Protein AF-A0A7C1TF82-F1 (afdb_monomer)

Foldseek 3Di:
DDDPPPPPDPPDVPVVVLVVCQCPPPPNDPDDDPDPVSVVVSVVVVVCCQQPPAQDVLFVGDHNVCVVVVVLVVVLVVVVVVQVVVCVVCVVVNPDDGDDSDGDDDDDPDDDDPPPPPPPPPPPPD

Sequence (126 aa):
MPSQSFPCGNDNPYSESLFGTMKYTPAFPSKPFESLDAAREWVYEFVHWYNEEHRHSGIQFVIPAQRHNGVERSVLAKRDAVYQAAKQRTPKRGSRGTRNWEPVGDVWLNPENDVSEETEIKDEAA

Solvent-accessible surface area (backbone atoms only — not comparable to full-atom values): 8125 Å² total; per-residue (Å²): 132,87,78,83,74,72,76,90,61,84,84,48,64,67,62,51,52,51,55,49,53,52,68,72,35,91,84,46,74,92,62,84,68,92,42,74,65,57,47,48,52,53,49,50,52,49,52,48,40,53,32,73,64,40,57,37,73,91,52,70,51,41,28,52,51,39,50,75,70,66,48,40,63,65,56,28,53,55,50,44,54,52,50,52,53,52,33,70,76,38,55,92,80,37,84,62,80,74,80,84,49,70,81,70,77,92,82,70,94,75,70,76,76,76,89,76,75,77,76,72,75,72,77,82,79,124

pLDDT: mean 81.93, std 17.94, range [36.38, 97.56]

Mean predicted aligned error: 11.06 Å

Radius of gyration: 23.21 Å; Cα contacts (8 Å, |Δi|>4): 64; chains: 1; bounding box: 60×53×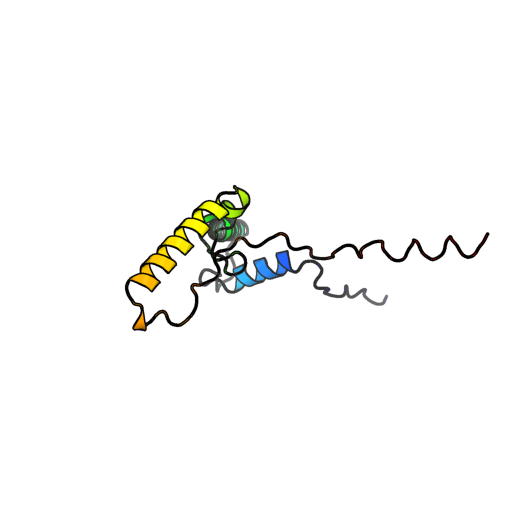57 Å

Structure (mmCIF, N/CA/C/O backbone):
data_AF-A0A7C1TF82-F1
#
_entry.id   AF-A0A7C1TF82-F1
#
loop_
_atom_site.group_PDB
_atom_site.id
_atom_site.type_symbol
_atom_site.label_atom_id
_atom_site.label_alt_id
_atom_site.label_comp_id
_atom_site.label_asym_id
_atom_site.label_entity_id
_atom_site.label_seq_id
_atom_site.pdbx_PDB_ins_code
_atom_site.Cartn_x
_atom_site.Cartn_y
_atom_site.Cartn_z
_atom_si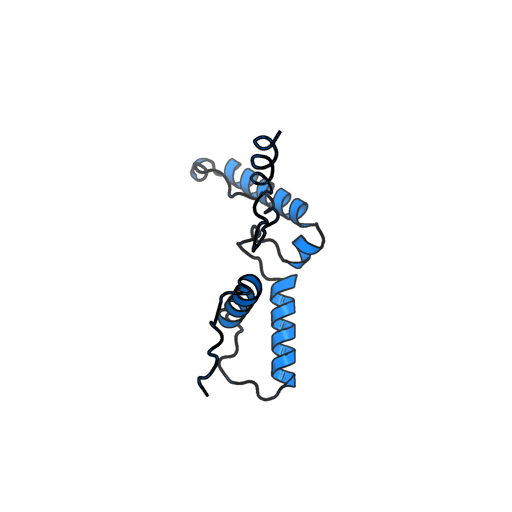te.occupancy
_atom_site.B_iso_or_equiv
_atom_site.auth_seq_id
_atom_site.auth_comp_id
_atom_site.auth_asym_id
_atom_site.auth_atom_id
_atom_site.pdbx_PDB_model_num
ATOM 1 N N . MET A 1 1 ? 14.576 34.366 -26.103 1.00 38.31 1 MET A N 1
ATOM 2 C CA . MET A 1 1 ? 13.363 33.569 -25.829 1.00 38.31 1 MET A CA 1
ATOM 3 C C . MET A 1 1 ? 13.382 33.242 -24.347 1.00 38.31 1 MET A C 1
ATOM 5 O O . MET A 1 1 ? 14.327 32.569 -23.948 1.00 38.31 1 MET A O 1
ATOM 9 N N . PRO A 1 2 ? 12.473 33.761 -23.507 1.00 36.91 2 PRO A N 1
ATOM 10 C CA . PRO A 1 2 ? 12.420 33.301 -22.129 1.00 36.91 2 PRO A CA 1
ATOM 11 C C . PRO A 1 2 ? 11.883 31.866 -22.132 1.00 36.91 2 PRO A C 1
ATOM 13 O O . PRO A 1 2 ? 10.892 31.565 -22.798 1.00 36.91 2 PRO A O 1
ATOM 16 N N . SER A 1 3 ? 12.598 30.971 -21.456 1.00 36.38 3 SER A N 1
ATOM 17 C CA . SER A 1 3 ? 12.199 29.582 -21.268 1.00 36.38 3 SER A CA 1
ATOM 18 C C . SER A 1 3 ? 10.900 29.535 -20.472 1.00 36.38 3 SER A C 1
ATOM 20 O O . SER A 1 3 ? 10.828 30.100 -19.381 1.00 36.38 3 SER A O 1
ATOM 22 N N . GLN A 1 4 ? 9.895 28.840 -20.996 1.00 48.78 4 GLN A N 1
ATOM 23 C CA . GLN A 1 4 ? 8.740 28.423 -20.214 1.00 48.78 4 GLN A CA 1
ATOM 24 C C . GLN A 1 4 ? 9.219 27.346 -19.239 1.00 48.78 4 GLN A C 1
ATOM 26 O O . GLN A 1 4 ? 9.256 26.160 -19.557 1.00 48.78 4 GLN A O 1
ATOM 31 N N . SER A 1 5 ? 9.667 27.763 -18.062 1.00 43.16 5 SER A N 1
ATOM 32 C CA . SER A 1 5 ? 9.698 26.888 -16.901 1.00 43.16 5 SER A CA 1
ATOM 33 C C . SER A 1 5 ? 8.245 26.491 -16.640 1.00 43.16 5 SER A C 1
ATOM 35 O O . SER A 1 5 ? 7.462 27.313 -16.167 1.00 43.16 5 SER A O 1
ATOM 37 N N . PHE A 1 6 ? 7.861 25.262 -16.999 1.00 46.53 6 PHE A N 1
ATOM 38 C CA . PHE A 1 6 ? 6.625 24.680 -16.486 1.00 46.53 6 PHE A CA 1
ATOM 39 C C . PHE A 1 6 ? 6.709 24.773 -14.960 1.00 46.53 6 PHE A C 1
ATOM 41 O O . PHE A 1 6 ? 7.715 24.321 -14.397 1.00 46.53 6 PHE A O 1
ATOM 48 N N . PRO A 1 7 ? 5.739 25.393 -14.269 1.00 49.06 7 PRO A N 1
ATOM 49 C CA . PRO A 1 7 ? 5.674 25.227 -12.833 1.00 49.06 7 PRO A CA 1
ATOM 50 C C . PRO A 1 7 ? 5.585 23.717 -12.612 1.00 49.06 7 PRO A C 1
ATOM 52 O O . PRO A 1 7 ? 4.721 23.060 -13.183 1.00 49.06 7 PRO A O 1
ATOM 55 N N . CYS A 1 8 ? 6.528 23.151 -11.862 1.00 50.19 8 CYS A N 1
ATOM 56 C CA . CYS A 1 8 ? 6.404 21.810 -11.304 1.00 50.19 8 CYS A CA 1
ATOM 57 C C . CYS A 1 8 ? 5.255 21.876 -10.289 1.00 50.19 8 CYS A C 1
ATOM 59 O O . CYS A 1 8 ? 5.470 21.995 -9.084 1.00 50.19 8 CYS A O 1
ATOM 61 N N . GLY A 1 9 ? 4.040 21.969 -10.818 1.00 50.25 9 GLY A N 1
ATOM 62 C CA . GLY A 1 9 ? 2.798 21.919 -10.092 1.00 50.25 9 GLY A CA 1
ATOM 63 C C . GLY A 1 9 ? 2.561 20.471 -9.727 1.00 50.25 9 GLY A C 1
ATOM 64 O O . GLY A 1 9 ? 2.784 19.568 -10.527 1.00 50.25 9 GLY A O 1
ATOM 65 N N . ASN A 1 10 ? 2.152 20.280 -8.488 1.00 56.47 10 ASN A N 1
ATOM 66 C CA . ASN A 1 10 ? 1.607 19.065 -7.908 1.00 56.47 10 ASN A CA 1
ATOM 67 C C . ASN A 1 10 ? 0.319 18.634 -8.654 1.00 56.47 10 ASN A C 1
ATOM 69 O O . ASN A 1 10 ? -0.757 18.569 -8.065 1.00 56.47 10 ASN A O 1
ATOM 73 N N . ASP A 1 11 ? 0.396 18.422 -9.970 1.00 66.06 11 ASP A N 1
ATOM 74 C CA . ASP A 1 11 ? -0.763 18.241 -10.852 1.00 66.06 11 ASP A CA 1
ATOM 75 C C . ASP A 1 11 ? -1.368 16.839 -10.699 1.00 66.06 11 ASP A C 1
ATOM 77 O O . ASP A 1 11 ? -2.501 16.591 -11.110 1.00 66.06 11 ASP A O 1
ATOM 81 N N . ASN A 1 12 ? -0.634 15.904 -10.086 1.00 73.56 12 ASN A N 1
ATOM 82 C CA . ASN A 1 12 ? -1.135 14.566 -9.810 1.00 73.56 12 ASN A CA 1
ATOM 83 C C . ASN A 1 12 ? -0.553 13.981 -8.509 1.00 73.56 12 ASN A C 1
ATOM 85 O O . ASN A 1 12 ? 0.362 13.147 -8.551 1.00 73.56 12 ASN A O 1
ATOM 89 N N . PRO A 1 13 ? -1.114 14.352 -7.344 1.00 77.88 13 PRO A N 1
ATOM 90 C CA . PRO A 1 13 ? -0.640 13.855 -6.053 1.00 77.88 13 PRO A CA 1
ATOM 91 C C . PRO A 1 13 ? -0.753 12.326 -5.924 1.00 77.88 13 PRO A C 1
ATOM 93 O O . PRO A 1 13 ? 0.016 11.718 -5.179 1.00 77.88 13 PRO A O 1
ATOM 96 N N . TYR A 1 14 ? -1.649 11.663 -6.669 1.00 78.75 14 TYR A N 1
ATOM 97 C CA . TYR A 1 14 ? -1.727 10.199 -6.659 1.00 78.75 14 TYR A CA 1
ATOM 98 C C . TYR A 1 14 ? -0.516 9.559 -7.334 1.00 78.75 14 TYR A C 1
ATOM 100 O O . TYR A 1 14 ? 0.112 8.677 -6.742 1.00 78.75 14 TYR A O 1
ATOM 108 N N . SER A 1 15 ? -0.141 10.016 -8.530 1.00 82.94 15 SER A N 1
ATOM 109 C CA . SER A 1 15 ? 1.062 9.513 -9.199 1.00 82.94 15 SER A CA 1
ATOM 110 C C . SER A 1 15 ? 2.325 9.829 -8.400 1.00 82.94 15 SER A C 1
ATOM 112 O O . SER A 1 15 ? 3.174 8.952 -8.244 1.00 82.94 15 SER A O 1
ATOM 114 N N . GLU A 1 16 ? 2.436 11.027 -7.824 1.00 85.38 16 GLU A N 1
ATOM 115 C CA . GLU A 1 16 ? 3.570 11.378 -6.961 1.00 85.38 16 GLU A CA 1
ATOM 116 C C . GLU A 1 16 ? 3.665 10.483 -5.724 1.00 85.38 16 GLU A C 1
ATOM 118 O O . GLU A 1 16 ? 4.756 10.014 -5.387 1.00 85.38 16 GLU A O 1
ATOM 123 N N . SER A 1 17 ? 2.530 10.177 -5.086 1.00 84.31 17 SER A N 1
ATOM 124 C CA . SER A 1 17 ? 2.502 9.279 -3.929 1.00 84.31 17 SER A CA 1
ATOM 125 C C . SER A 1 17 ? 3.017 7.877 -4.278 1.00 84.31 17 SER A C 1
ATOM 127 O O . SER A 1 17 ? 3.826 7.325 -3.530 1.00 84.31 17 SER A O 1
ATOM 129 N N . LEU A 1 18 ? 2.651 7.346 -5.452 1.00 88.50 18 LEU A N 1
ATOM 130 C CA . LEU A 1 18 ? 3.137 6.061 -5.959 1.00 88.50 18 LEU A CA 1
ATOM 131 C C . LEU A 1 18 ? 4.654 6.089 -6.198 1.00 88.50 18 LEU A C 1
ATOM 133 O O . LEU A 1 18 ? 5.364 5.187 -5.748 1.00 88.50 18 LEU A O 1
ATOM 137 N N . PHE A 1 19 ? 5.168 7.131 -6.861 1.00 89.12 19 PHE A N 1
ATOM 138 C CA . PHE A 1 19 ? 6.612 7.293 -7.075 1.00 89.12 19 PHE A CA 1
ATOM 139 C C . PHE A 1 19 ? 7.374 7.429 -5.755 1.00 89.12 19 PHE A C 1
ATOM 141 O O . PHE A 1 19 ? 8.477 6.893 -5.623 1.00 89.12 19 PHE A O 1
ATOM 148 N N . GLY A 1 20 ? 6.786 8.116 -4.774 1.00 89.81 20 GLY A N 1
ATOM 149 C CA . GLY A 1 20 ? 7.288 8.170 -3.407 1.00 89.81 20 GLY A CA 1
ATOM 150 C C . GLY A 1 20 ? 7.396 6.771 -2.805 1.00 89.81 20 GLY A C 1
ATOM 151 O O . GLY A 1 20 ? 8.487 6.361 -2.411 1.00 89.81 20 GLY A O 1
ATOM 152 N N . THR A 1 21 ? 6.305 6.000 -2.800 1.00 90.56 21 THR A N 1
ATOM 153 C CA . THR A 1 21 ? 6.307 4.620 -2.284 1.00 90.56 21 THR A CA 1
ATOM 154 C C . THR A 1 21 ? 7.382 3.770 -2.952 1.00 90.56 21 THR A C 1
ATOM 156 O O . THR A 1 21 ? 8.145 3.098 -2.260 1.00 90.56 21 THR A O 1
ATOM 159 N N . MET A 1 22 ? 7.496 3.846 -4.276 1.00 93.12 22 MET A N 1
ATOM 160 C CA . MET A 1 22 ? 8.501 3.104 -5.032 1.00 93.12 22 MET A CA 1
ATOM 161 C C . MET A 1 22 ? 9.925 3.416 -4.563 1.00 93.12 22 MET A C 1
ATOM 163 O O . MET A 1 22 ? 10.671 2.497 -4.235 1.00 93.12 22 MET A O 1
ATOM 167 N N . LYS A 1 23 ? 10.282 4.701 -4.455 1.00 89.88 23 LYS A N 1
ATOM 168 C CA . LYS A 1 23 ? 11.634 5.148 -4.069 1.00 89.88 23 LYS A CA 1
ATOM 169 C C . LYS A 1 23 ? 12.024 4.773 -2.640 1.00 89.88 23 LYS A C 1
ATOM 171 O O . LYS A 1 23 ? 13.200 4.550 -2.373 1.00 89.88 23 LYS A O 1
ATOM 176 N N . TYR A 1 24 ? 11.059 4.736 -1.723 1.00 90.56 24 TYR A N 1
ATOM 177 C CA . TYR A 1 24 ? 11.311 4.453 -0.306 1.00 90.56 24 TYR A CA 1
ATOM 178 C C . TYR A 1 24 ? 11.086 2.984 0.082 1.00 90.56 24 TYR A C 1
ATOM 180 O O . TYR A 1 24 ? 11.256 2.623 1.248 1.00 90.56 24 TYR A O 1
ATOM 188 N N . THR A 1 25 ? 10.720 2.120 -0.868 1.00 89.44 25 THR A N 1
ATOM 189 C CA . THR A 1 25 ? 10.603 0.681 -0.610 1.00 89.44 25 THR A CA 1
ATOM 190 C C . THR A 1 25 ? 12.003 0.070 -0.441 1.00 89.44 25 THR A C 1
ATOM 192 O O . THR A 1 25 ? 12.894 0.389 -1.225 1.00 89.44 25 THR A O 1
ATOM 195 N N . PRO A 1 26 ? 12.234 -0.843 0.525 1.00 88.44 26 PRO A N 1
ATOM 196 C CA . PRO A 1 26 ? 13.559 -1.440 0.747 1.00 88.44 26 PRO A CA 1
ATOM 197 C C . PRO A 1 26 ? 14.153 -2.175 -0.464 1.00 88.44 26 PRO A C 1
ATOM 199 O O . PRO A 1 26 ? 15.365 -2.325 -0.551 1.00 88.44 26 PRO A O 1
ATOM 202 N N . ALA A 1 27 ? 13.301 -2.636 -1.384 1.00 90.50 27 ALA A N 1
ATOM 203 C CA . ALA A 1 27 ? 13.689 -3.299 -2.628 1.00 90.50 27 ALA A CA 1
ATOM 204 C C . ALA A 1 27 ? 14.121 -2.324 -3.743 1.00 90.50 27 ALA A C 1
ATOM 206 O O . ALA A 1 27 ? 14.444 -2.770 -4.845 1.00 90.50 27 ALA A O 1
ATOM 207 N N . PHE A 1 28 ? 14.106 -1.008 -3.493 1.00 91.25 28 PHE A N 1
ATOM 208 C CA . PHE A 1 28 ? 14.546 -0.018 -4.472 1.00 91.25 28 PHE A CA 1
ATOM 209 C C . PHE A 1 28 ? 16.039 -0.199 -4.794 1.00 91.25 28 PHE A C 1
ATOM 211 O O . PHE A 1 28 ? 16.860 -0.292 -3.874 1.00 91.25 28 PHE A O 1
ATOM 218 N N . PRO A 1 29 ? 16.422 -0.260 -6.080 1.00 91.62 29 PRO A N 1
ATOM 219 C CA . PRO A 1 29 ? 17.787 -0.566 -6.467 1.00 91.62 29 PRO A CA 1
ATOM 220 C C . PRO A 1 29 ? 18.724 0.581 -6.085 1.00 91.62 29 PRO A C 1
ATOM 222 O O . PRO A 1 29 ? 18.488 1.748 -6.391 1.00 91.62 29 PRO A O 1
ATOM 225 N N . SER A 1 30 ? 19.829 0.234 -5.428 1.00 91.00 30 SER A N 1
ATOM 226 C CA . SER A 1 30 ? 20.888 1.185 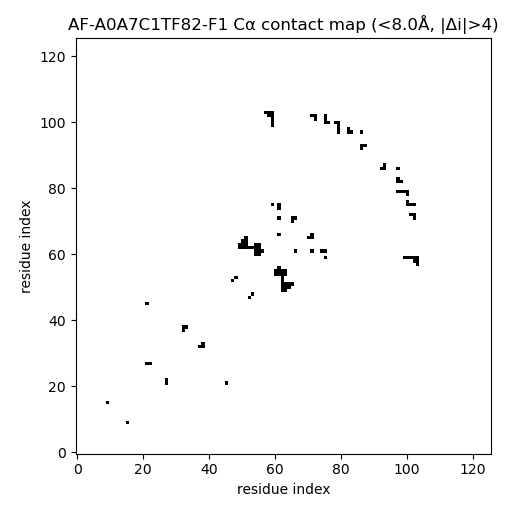-5.069 1.00 91.00 30 SER A CA 1
ATOM 227 C C . SER A 1 30 ? 21.851 1.476 -6.223 1.00 91.00 30 SER A C 1
ATOM 229 O O . SER A 1 30 ? 22.589 2.460 -6.178 1.00 91.00 30 SER A O 1
ATOM 231 N N . LYS A 1 31 ? 21.855 0.624 -7.254 1.00 93.69 31 LYS A N 1
ATOM 232 C CA . LYS A 1 31 ? 22.667 0.758 -8.467 1.00 93.69 31 LYS A CA 1
ATOM 233 C C . LYS A 1 31 ? 21.772 1.030 -9.681 1.00 93.69 31 LYS A C 1
ATOM 235 O O . LYS A 1 31 ? 20.616 0.615 -9.673 1.00 93.69 31 LYS A O 1
ATOM 240 N N . PRO A 1 32 ? 22.295 1.685 -10.732 1.00 92.75 32 PRO A N 1
ATOM 241 C CA . PRO A 1 32 ? 21.585 1.812 -12.000 1.00 92.75 32 PRO A CA 1
ATOM 242 C C . PRO A 1 32 ? 21.229 0.442 -12.589 1.00 92.75 32 PRO A C 1
ATOM 244 O O . PRO A 1 3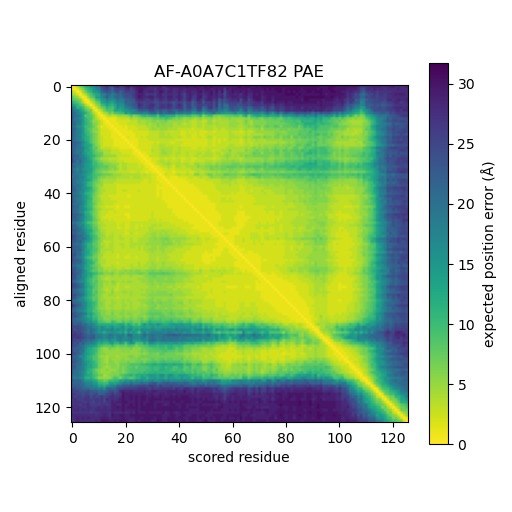2 ? 21.971 -0.523 -12.407 1.00 92.75 32 PRO A O 1
ATOM 247 N N . PHE A 1 33 ? 20.122 0.378 -13.327 1.00 94.75 33 PHE A N 1
ATOM 248 C CA . PHE A 1 33 ? 19.766 -0.811 -14.095 1.00 94.75 33 PHE A CA 1
ATOM 249 C C . PHE A 1 33 ? 20.768 -1.045 -15.230 1.00 94.75 33 PHE A C 1
ATOM 251 O O . PHE A 1 33 ? 21.197 -0.103 -15.896 1.00 94.75 33 PHE A O 1
ATOM 258 N N . GLU A 1 34 ? 21.111 -2.310 -15.465 1.00 94.25 34 GLU A N 1
ATOM 259 C CA . GLU A 1 34 ? 22.073 -2.715 -16.500 1.00 94.25 34 GLU A CA 1
ATOM 260 C C . GLU A 1 34 ? 21.490 -2.610 -17.915 1.00 94.25 34 GLU A C 1
ATOM 262 O O . GLU A 1 34 ? 22.212 -2.383 -18.884 1.00 94.25 34 GLU A O 1
ATOM 267 N N . SER A 1 35 ? 20.170 -2.759 -18.037 1.00 96.88 35 SER A N 1
ATOM 268 C CA . SER A 1 35 ? 19.444 -2.669 -19.296 1.00 96.88 35 SER A CA 1
ATOM 269 C C . SER A 1 35 ? 18.038 -2.118 -19.077 1.00 96.88 35 SER A C 1
ATOM 271 O O . SER A 1 35 ? 17.514 -2.070 -17.961 1.00 96.88 35 SER A O 1
ATOM 273 N N . LEU A 1 36 ? 17.407 -1.716 -20.177 1.00 96.88 36 LEU A N 1
ATOM 274 C CA . LEU A 1 36 ? 16.024 -1.261 -20.158 1.00 96.88 36 LEU A CA 1
ATOM 275 C C . LEU A 1 36 ? 15.053 -2.397 -19.787 1.00 96.88 36 LEU A C 1
ATOM 277 O O . LEU A 1 36 ? 14.046 -2.147 -19.130 1.00 96.88 36 LEU A O 1
ATOM 281 N N . ASP A 1 37 ? 15.369 -3.638 -20.155 1.00 97.56 37 ASP A N 1
ATOM 282 C CA . ASP A 1 37 ? 14.542 -4.795 -19.807 1.00 97.56 37 ASP A CA 1
ATOM 283 C C . ASP A 1 37 ? 14.641 -5.137 -18.317 1.00 97.56 37 ASP A C 1
ATOM 285 O O . ASP A 1 37 ? 13.609 -5.367 -17.692 1.00 97.56 37 ASP A O 1
ATOM 289 N N . ALA A 1 38 ? 15.831 -5.025 -17.714 1.00 95.75 38 ALA A N 1
ATOM 290 C CA . ALA A 1 38 ? 15.996 -5.167 -16.265 1.00 95.75 38 ALA A CA 1
ATOM 291 C C . ALA A 1 38 ? 15.193 -4.106 -15.490 1.00 95.75 38 ALA A C 1
ATOM 293 O O . ALA A 1 38 ? 14.575 -4.401 -14.468 1.00 95.75 38 ALA A O 1
ATOM 294 N N . ALA A 1 39 ? 15.152 -2.868 -15.997 1.00 95.81 39 ALA A N 1
ATOM 295 C CA . ALA A 1 39 ? 1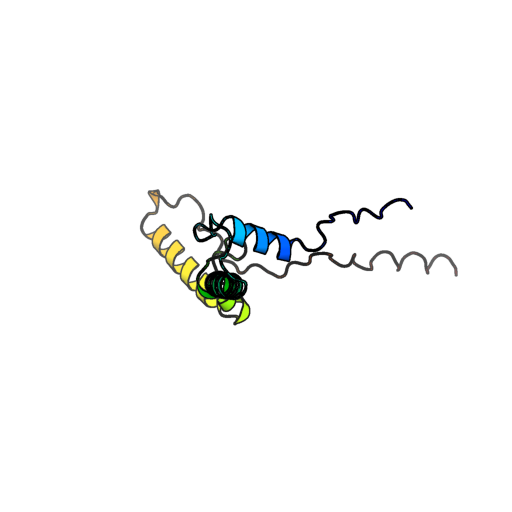4.328 -1.815 -15.407 1.00 95.81 39 ALA A CA 1
ATOM 296 C C . ALA A 1 39 ? 12.828 -2.140 -15.497 1.00 95.81 39 ALA A C 1
ATOM 298 O O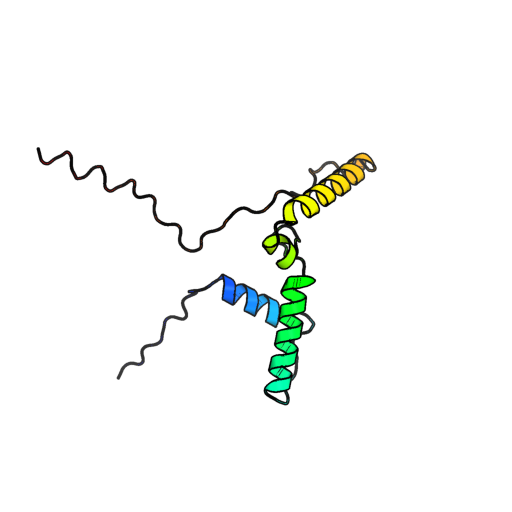 . ALA A 1 39 ? 12.093 -1.932 -14.532 1.00 95.81 39 ALA A O 1
ATOM 299 N N . ARG A 1 40 ? 12.364 -2.659 -16.642 1.00 96.81 40 ARG A N 1
ATOM 300 C CA . ARG A 1 40 ? 10.962 -3.063 -16.828 1.00 96.81 40 ARG A CA 1
ATOM 301 C C . ARG A 1 40 ? 10.576 -4.185 -15.877 1.00 96.81 40 ARG A C 1
ATOM 303 O O . ARG A 1 40 ? 9.550 -4.065 -15.220 1.00 96.81 40 ARG A O 1
ATOM 310 N N . GLU A 1 41 ? 11.379 -5.241 -15.810 1.00 96.75 41 GLU A N 1
ATOM 311 C CA . GLU A 1 41 ? 11.140 -6.395 -14.940 1.00 96.75 41 GLU A CA 1
ATOM 312 C C . GLU A 1 41 ? 11.006 -5.964 -13.479 1.00 96.75 41 GLU A C 1
ATOM 314 O O . GLU A 1 41 ? 9.996 -6.253 -12.841 1.00 96.75 41 GLU A O 1
ATOM 319 N N . TRP A 1 42 ? 11.940 -5.143 -12.997 1.00 96.25 42 TRP A N 1
ATOM 320 C CA . TRP A 1 42 ? 11.877 -4.613 -11.639 1.00 96.25 42 TRP A CA 1
ATOM 321 C C . TRP A 1 42 ? 10.611 -3.776 -11.383 1.00 96.25 42 TRP A C 1
ATOM 323 O O . TRP A 1 42 ? 9.966 -3.915 -10.342 1.00 96.25 42 TRP A O 1
ATOM 333 N N . VAL A 1 43 ? 10.207 -2.923 -12.334 1.00 95.38 43 VAL A N 1
ATOM 334 C CA . VAL A 1 43 ? 8.959 -2.148 -12.203 1.00 95.38 43 VAL A CA 1
ATOM 335 C C . VAL A 1 43 ? 7.733 -3.067 -12.194 1.00 95.38 43 VAL A C 1
ATOM 337 O O . VAL A 1 43 ? 6.805 -2.814 -11.426 1.00 95.38 43 VAL A O 1
ATOM 340 N N . TYR A 1 44 ? 7.711 -4.137 -12.995 1.00 95.88 44 TYR A N 1
ATOM 341 C CA . TYR A 1 44 ? 6.620 -5.118 -12.971 1.00 95.88 44 TYR A CA 1
ATOM 342 C C . TYR A 1 44 ? 6.506 -5.808 -11.612 1.00 95.88 44 TYR A C 1
ATOM 344 O O . TYR A 1 44 ? 5.401 -5.898 -11.071 1.00 95.88 44 TYR A O 1
ATOM 352 N N . GLU A 1 45 ? 7.628 -6.239 -11.039 1.00 96.06 45 GLU A N 1
ATOM 353 C CA . GLU A 1 45 ? 7.663 -6.826 -9.697 1.00 96.06 45 GLU A CA 1
ATOM 354 C C . GLU A 1 45 ? 7.165 -5.836 -8.642 1.00 96.06 45 GLU A C 1
ATOM 356 O O . GLU A 1 45 ? 6.319 -6.180 -7.813 1.00 96.06 45 GLU A O 1
ATOM 361 N N . PHE A 1 46 ? 7.618 -4.581 -8.710 1.00 95.56 46 PHE A N 1
ATOM 362 C CA . PHE A 1 46 ? 7.155 -3.531 -7.809 1.00 95.56 46 PHE A CA 1
ATOM 363 C C . PHE A 1 46 ? 5.640 -3.313 -7.911 1.00 95.56 46 PHE A C 1
ATOM 365 O O . PHE A 1 46 ? 4.961 -3.243 -6.886 1.00 95.56 46 PHE A O 1
ATOM 372 N N . VAL A 1 47 ? 5.093 -3.217 -9.126 1.00 95.00 47 VAL A N 1
ATOM 373 C CA . VAL A 1 47 ? 3.653 -3.010 -9.347 1.00 95.00 47 VAL A CA 1
ATOM 374 C C . VAL A 1 47 ? 2.847 -4.205 -8.843 1.00 95.00 47 VAL A C 1
ATOM 376 O O . VAL A 1 47 ? 1.800 -4.009 -8.221 1.00 95.00 47 VAL A O 1
ATOM 379 N N . HIS A 1 48 ? 3.329 -5.429 -9.069 1.00 95.94 48 HIS A N 1
ATOM 380 C CA . HIS A 1 48 ? 2.696 -6.632 -8.536 1.00 95.94 48 HIS A CA 1
ATOM 381 C C . HIS A 1 48 ? 2.660 -6.599 -7.005 1.00 95.94 48 HIS A C 1
ATOM 383 O O . HIS A 1 48 ? 1.584 -6.680 -6.413 1.00 95.94 48 HIS A O 1
ATOM 389 N N . TRP A 1 49 ? 3.806 -6.359 -6.367 1.00 95.62 49 TRP A N 1
ATOM 390 C CA . TRP A 1 49 ? 3.900 -6.231 -4.916 1.00 95.62 49 TRP A CA 1
ATOM 391 C C . TRP A 1 49 ? 2.992 -5.118 -4.370 1.00 95.62 49 TRP A C 1
ATOM 393 O O . TRP A 1 49 ? 2.254 -5.335 -3.408 1.00 95.62 49 TRP A O 1
ATOM 403 N N . TYR A 1 50 ? 2.987 -3.939 -4.998 1.00 94.69 50 TYR A N 1
ATOM 404 C CA . TYR A 1 50 ? 2.164 -2.797 -4.587 1.00 94.69 50 TYR A CA 1
ATOM 405 C C . TYR A 1 50 ? 0.667 -3.137 -4.611 1.00 94.69 50 TYR A C 1
ATOM 407 O O . TYR A 1 50 ? -0.066 -2.755 -3.691 1.00 94.69 50 TYR A O 1
ATOM 415 N N . ASN A 1 51 ? 0.225 -3.852 -5.651 1.00 94.81 51 ASN A N 1
ATOM 416 C CA . ASN A 1 51 ? -1.182 -4.147 -5.907 1.00 94.81 51 ASN A CA 1
ATOM 417 C C . ASN A 1 51 ? -1.706 -5.406 -5.221 1.00 94.81 51 ASN A C 1
ATOM 419 O O . ASN A 1 51 ? -2.901 -5.430 -4.939 1.00 94.81 51 ASN A O 1
ATOM 423 N N . GLU A 1 52 ? -0.870 -6.414 -4.967 1.00 95.75 52 GLU A N 1
ATOM 424 C CA . GLU A 1 52 ? -1.304 -7.744 -4.501 1.00 95.75 52 GLU A CA 1
ATOM 425 C C . GLU A 1 52 ? -0.802 -8.100 -3.095 1.00 95.75 52 GLU A C 1
ATOM 427 O O . GLU A 1 52 ? -1.386 -8.959 -2.431 1.00 95.75 52 GLU A O 1
ATOM 432 N N . GLU A 1 53 ? 0.228 -7.417 -2.586 1.00 94.31 53 GLU A N 1
ATOM 433 C CA . GLU A 1 53 ? 0.851 -7.761 -1.301 1.00 94.31 53 GLU A CA 1
ATOM 434 C C . GLU A 1 53 ? 0.889 -6.592 -0.311 1.00 94.31 53 GLU A C 1
ATOM 436 O O . GLU A 1 53 ? 0.591 -6.760 0.882 1.00 94.31 53 GLU A O 1
ATOM 441 N N . HIS A 1 54 ? 1.251 -5.396 -0.781 1.00 94.19 54 HIS A N 1
ATOM 442 C CA . HIS A 1 54 ? 1.453 -4.241 0.079 1.00 94.19 54 HIS A CA 1
ATOM 443 C C . HIS A 1 54 ? 0.130 -3.755 0.682 1.00 94.19 54 HIS A C 1
ATOM 445 O O . HIS A 1 54 ? -0.869 -3.529 -0.002 1.00 94.19 54 HIS A O 1
ATOM 451 N N . ARG A 1 55 ? 0.121 -3.576 2.007 1.00 94.06 55 ARG A N 1
ATOM 452 C CA . ARG A 1 55 ? -1.044 -3.091 2.752 1.00 94.06 55 ARG A CA 1
ATOM 453 C C . ARG A 1 55 ? -0.913 -1.598 2.999 1.00 94.06 55 ARG A C 1
ATOM 455 O O . ARG A 1 55 ? -0.052 -1.166 3.762 1.00 94.06 55 ARG A O 1
ATOM 462 N N . HIS A 1 56 ? -1.836 -0.834 2.433 1.00 92.06 56 HIS A N 1
ATOM 463 C CA . HIS A 1 56 ? -1.762 0.625 2.411 1.00 92.06 56 HIS A CA 1
ATOM 464 C C . HIS A 1 56 ? -2.503 1.232 3.597 1.00 92.06 56 HIS A C 1
ATOM 466 O O . HIS A 1 56 ? -3.702 1.012 3.784 1.00 92.06 56 HIS A O 1
ATOM 472 N N . SER A 1 57 ? -1.806 2.024 4.410 1.00 89.94 57 SER A N 1
ATOM 473 C CA . SER A 1 57 ? -2.392 2.663 5.597 1.00 89.94 57 SER A CA 1
ATOM 474 C C . SER A 1 57 ? -3.551 3.607 5.254 1.00 89.94 57 SER A C 1
ATOM 476 O O . SER A 1 57 ? -4.522 3.654 6.009 1.00 89.94 57 SER A O 1
ATOM 478 N N . GLY A 1 58 ? -3.484 4.286 4.102 1.00 88.69 58 GLY A N 1
ATOM 479 C CA . GLY A 1 58 ? -4.520 5.197 3.605 1.00 88.69 58 GLY A CA 1
ATOM 480 C C . GLY A 1 58 ? -5.852 4.526 3.255 1.00 88.69 58 GLY A C 1
ATOM 481 O O . GLY A 1 58 ? -6.865 5.206 3.180 1.00 88.69 58 GLY A O 1
ATOM 482 N N . ILE A 1 59 ? -5.876 3.197 3.103 1.00 91.56 59 ILE A N 1
ATOM 483 C CA . ILE A 1 59 ? -7.092 2.402 2.851 1.00 91.56 59 ILE A CA 1
ATOM 484 C C . ILE A 1 59 ? -7.270 1.312 3.915 1.00 91.56 59 ILE A C 1
ATOM 486 O O . ILE A 1 59 ? -7.621 0.171 3.627 1.00 91.56 59 ILE A O 1
ATOM 490 N N . GLN A 1 60 ? -6.965 1.647 5.172 1.00 94.62 60 GLN A N 1
ATOM 491 C CA . GLN A 1 60 ? -7.092 0.751 6.330 1.00 94.62 60 GLN A CA 1
ATOM 492 C C . GLN A 1 60 ? -6.363 -0.594 6.172 1.00 94.62 60 GLN A C 1
ATOM 494 O O . GLN A 1 60 ? -6.861 -1.657 6.556 1.00 94.62 60 GLN A O 1
ATOM 499 N N . PHE A 1 61 ? -5.144 -0.556 5.626 1.00 93.94 61 PHE A N 1
ATOM 500 C CA . PHE A 1 61 ? -4.292 -1.729 5.401 1.00 93.94 61 PHE A CA 1
ATOM 501 C C . PHE A 1 61 ? -4.940 -2.802 4.517 1.00 93.94 61 PHE A C 1
ATOM 503 O O . PHE A 1 61 ? -4.662 -4.001 4.653 1.00 93.94 61 PHE A O 1
ATOM 510 N N . VAL A 1 62 ? -5.859 -2.402 3.645 1.00 95.00 62 VAL A N 1
ATOM 511 C CA . VAL A 1 62 ? -6.344 -3.228 2.540 1.00 95.00 62 VAL A CA 1
ATOM 512 C C . VAL A 1 62 ? -5.324 -3.159 1.399 1.00 95.00 62 VAL A C 1
ATOM 514 O O . VAL A 1 62 ? -4.516 -2.232 1.315 1.00 95.00 62 VAL A O 1
ATOM 517 N N . ILE A 1 63 ? -5.305 -4.204 0.584 1.00 95.38 63 ILE A N 1
ATOM 518 C CA . ILE A 1 63 ? -4.458 -4.306 -0.603 1.00 95.38 63 ILE A CA 1
ATOM 519 C C . ILE A 1 63 ? -5.223 -3.686 -1.791 1.00 95.38 63 ILE A C 1
ATOM 521 O O . ILE A 1 63 ? -6.442 -3.873 -1.854 1.00 95.38 63 ILE A O 1
ATOM 525 N N . PRO A 1 64 ? -4.593 -2.970 -2.740 1.00 94.25 64 PRO A N 1
ATOM 526 C CA . PRO A 1 64 ? -5.322 -2.268 -3.797 1.00 94.25 64 PRO A CA 1
ATOM 527 C C . PRO A 1 64 ? -6.207 -3.198 -4.630 1.00 94.25 64 PRO A C 1
ATOM 529 O O . PRO A 1 64 ? -7.373 -2.873 -4.846 1.00 94.25 64 PRO A O 1
ATOM 532 N N . ALA A 1 65 ? -5.728 -4.399 -4.979 1.00 95.75 65 ALA A N 1
ATOM 533 C CA . ALA A 1 65 ? -6.531 -5.408 -5.672 1.00 95.75 65 ALA A CA 1
ATOM 534 C C . ALA A 1 65 ? -7.790 -5.819 -4.883 1.00 95.75 65 ALA A C 1
ATOM 536 O O . ALA A 1 65 ? -8.862 -6.010 -5.454 1.00 95.75 65 ALA A O 1
ATOM 537 N N . GLN A 1 66 ? -7.708 -5.895 -3.551 1.00 94.62 66 GLN A N 1
ATOM 538 C CA . GLN A 1 66 ? -8.858 -6.224 -2.700 1.00 94.62 66 GLN A CA 1
ATOM 539 C C . GLN A 1 66 ? -9.917 -5.118 -2.694 1.00 94.62 66 GLN A C 1
ATOM 541 O O . GLN A 1 66 ? -11.115 -5.411 -2.682 1.00 94.62 66 GLN A O 1
ATOM 546 N N . ARG A 1 67 ? -9.488 -3.852 -2.699 1.00 93.38 67 ARG A N 1
ATOM 547 C CA . ARG A 1 67 ? -10.402 -2.711 -2.823 1.00 93.38 67 ARG A CA 1
ATOM 548 C C . ARG A 1 67 ? -11.020 -2.661 -4.217 1.00 93.38 67 ARG A C 1
ATOM 550 O O . ARG A 1 67 ? -12.238 -2.574 -4.325 1.00 93.38 67 ARG A O 1
ATOM 557 N N . HIS A 1 68 ? -10.203 -2.811 -5.257 1.00 92.38 68 HIS A N 1
ATOM 558 C CA . HIS A 1 68 ? -10.651 -2.831 -6.649 1.00 92.38 68 HIS A CA 1
ATOM 559 C C . HIS A 1 68 ? -11.701 -3.922 -6.911 1.00 92.38 68 HIS A C 1
ATOM 561 O O . HIS A 1 68 ? -12.718 -3.673 -7.548 1.00 92.38 68 HIS A O 1
ATOM 567 N N . ASN A 1 69 ? -11.506 -5.117 -6.349 1.00 94.69 69 ASN A N 1
ATOM 568 C CA . ASN A 1 69 ? -12.437 -6.238 -6.500 1.00 94.69 69 ASN A CA 1
ATOM 569 C C . ASN A 1 69 ? -13.638 -6.179 -5.531 1.00 94.69 69 ASN A C 1
ATOM 571 O O . ASN A 1 69 ? -14.406 -7.136 -5.446 1.00 94.69 69 ASN A O 1
ATOM 575 N N . GLY A 1 70 ? -13.791 -5.101 -4.753 1.00 92.88 70 GLY A N 1
ATOM 576 C CA . GLY A 1 70 ? -14.919 -4.902 -3.835 1.00 92.88 70 GLY A CA 1
ATOM 577 C C . GLY A 1 70 ? -14.929 -5.813 -2.601 1.00 92.88 70 GLY A C 1
ATOM 578 O O . GLY A 1 70 ? -15.907 -5.835 -1.853 1.00 92.88 70 GLY A O 1
ATOM 579 N N . VAL A 1 71 ? -13.851 -6.560 -2.336 1.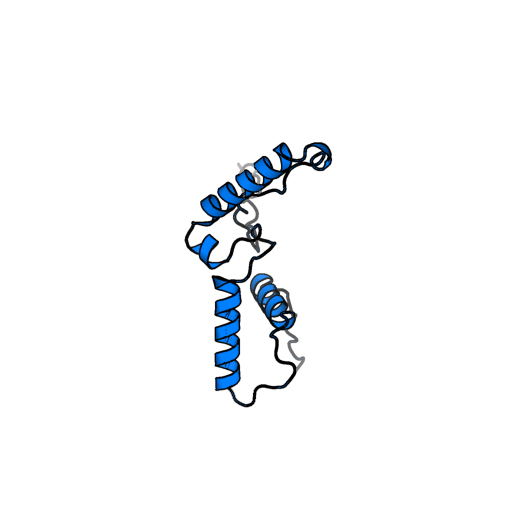00 94.69 71 VAL A N 1
ATOM 580 C CA . VAL A 1 71 ? -13.777 -7.487 -1.190 1.00 94.69 71 VAL A CA 1
ATOM 581 C C . VAL A 1 71 ? -13.359 -6.801 0.116 1.00 94.69 71 VAL A C 1
ATOM 583 O O . VAL A 1 71 ? -13.427 -7.425 1.181 1.00 94.69 71 VAL A O 1
ATOM 586 N N . GLU A 1 72 ? -12.982 -5.519 0.068 1.00 95.06 72 GLU A N 1
ATOM 587 C CA . GLU A 1 72 ? -12.484 -4.738 1.211 1.00 95.06 72 GLU A CA 1
ATOM 588 C C . GLU A 1 72 ? -13.377 -4.817 2.455 1.00 95.06 72 GLU A C 1
ATOM 590 O O . GLU A 1 72 ? -12.877 -5.052 3.556 1.00 95.06 72 GLU A O 1
ATOM 595 N N . ARG A 1 73 ? -14.704 -4.724 2.293 1.00 94.06 73 ARG A N 1
ATOM 596 C CA . ARG A 1 73 ? -15.658 -4.705 3.413 1.00 94.06 73 ARG A CA 1
ATOM 597 C C . ARG A 1 73 ? -15.589 -5.997 4.215 1.00 94.06 73 ARG A C 1
ATOM 599 O O . ARG A 1 73 ? -15.602 -5.978 5.442 1.00 94.06 73 ARG A O 1
ATOM 606 N N . SER A 1 74 ? -15.452 -7.125 3.519 1.00 95.25 74 SER A N 1
ATOM 607 C CA . SER A 1 74 ? -15.349 -8.441 4.152 1.00 95.25 74 SER A CA 1
ATOM 608 C C . SER A 1 74 ? -14.040 -8.603 4.932 1.00 95.25 74 SER A C 1
ATOM 610 O O . SER A 1 74 ? -14.025 -9.188 6.017 1.00 95.25 74 SER A O 1
ATOM 612 N N . VAL A 1 75 ? -12.938 -8.060 4.404 1.00 94.75 75 VAL A N 1
ATOM 613 C CA . VAL A 1 75 ? -11.617 -8.094 5.044 1.00 94.75 75 VAL A CA 1
ATOM 614 C C . VAL A 1 75 ? -11.619 -7.223 6.297 1.00 94.75 75 VAL A C 1
ATOM 616 O O . VAL A 1 75 ? -11.140 -7.647 7.351 1.00 94.75 75 VAL A O 1
ATOM 619 N N . LEU A 1 76 ? -12.188 -6.027 6.193 1.00 96.00 76 LEU A N 1
ATOM 620 C CA . LEU A 1 76 ? -12.276 -5.068 7.282 1.00 96.00 76 LEU A CA 1
ATOM 621 C C . LEU A 1 76 ? -13.190 -5.544 8.417 1.00 96.00 76 LEU A C 1
ATOM 623 O O . LEU A 1 76 ? -12.776 -5.509 9.575 1.00 96.00 76 LEU A O 1
ATOM 627 N N . ALA A 1 77 ? -14.356 -6.114 8.101 1.00 95.56 77 ALA A N 1
ATOM 628 C CA . ALA A 1 77 ? -15.251 -6.700 9.102 1.00 95.56 77 ALA A CA 1
ATOM 629 C C . ALA A 1 77 ? -14.572 -7.827 9.904 1.00 95.56 77 ALA A C 1
ATOM 631 O O . ALA A 1 77 ? -14.684 -7.889 11.130 1.00 95.56 77 ALA A O 1
ATOM 632 N N . LYS A 1 78 ? -13.800 -8.695 9.231 1.00 95.81 78 LYS A N 1
ATOM 633 C CA . LYS A 1 78 ? -13.013 -9.743 9.906 1.00 95.81 78 LYS A CA 1
ATOM 634 C C . LYS A 1 78 ? -11.968 -9.148 10.851 1.00 95.81 78 LYS A C 1
ATOM 636 O O . LYS A 1 78 ? -11.764 -9.676 11.943 1.00 95.81 78 LYS A O 1
ATOM 641 N N . ARG A 1 79 ? -11.301 -8.062 10.449 1.00 95.31 79 ARG A N 1
ATOM 642 C CA . ARG A 1 79 ? -10.305 -7.381 11.291 1.00 95.31 79 ARG A CA 1
ATOM 643 C C . ARG A 1 79 ? -10.943 -6.746 12.514 1.00 95.31 79 ARG A C 1
ATOM 645 O O . ARG A 1 79 ? -10.406 -6.925 13.605 1.00 95.31 79 ARG A O 1
ATOM 652 N N . ASP A 1 80 ? -12.082 -6.078 12.361 1.00 95.25 80 ASP A N 1
ATOM 653 C CA . ASP A 1 80 ? -12.782 -5.509 13.511 1.00 95.25 80 ASP A CA 1
ATOM 654 C C . ASP A 1 80 ? -13.158 -6.595 14.523 1.00 95.25 80 ASP A C 1
ATOM 656 O O . ASP A 1 80 ? -12.770 -6.499 15.687 1.00 95.25 80 ASP A O 1
ATOM 660 N N . ALA A 1 81 ? -13.750 -7.704 14.071 1.00 95.31 81 ALA A N 1
ATOM 661 C CA . ALA A 1 81 ? -14.093 -8.828 14.944 1.00 95.31 81 ALA A CA 1
ATOM 662 C C . ALA A 1 81 ? -12.884 -9.363 15.740 1.00 95.31 81 ALA A C 1
ATOM 664 O O . ALA A 1 81 ? -12.989 -9.616 16.944 1.00 95.31 81 ALA A O 1
ATOM 665 N N . VAL A 1 82 ? -11.712 -9.485 15.102 1.00 94.94 82 VAL A N 1
ATOM 666 C CA . VAL A 1 82 ? -10.466 -9.895 15.776 1.00 94.94 82 VAL A CA 1
ATOM 667 C C . VAL A 1 82 ? -10.050 -8.882 16.844 1.00 94.94 82 VAL A C 1
ATOM 669 O O . VAL A 1 82 ? -9.685 -9.274 17.956 1.00 94.94 82 VAL A O 1
ATOM 672 N N . TYR A 1 83 ? -10.117 -7.584 16.541 1.00 93.06 83 TYR A N 1
ATOM 673 C CA . TYR A 1 83 ? -9.757 -6.529 17.491 1.00 93.06 83 TYR A CA 1
ATOM 674 C C . TYR A 1 83 ? -10.737 -6.449 18.665 1.00 93.06 83 TYR A C 1
ATOM 676 O O . TYR A 1 83 ? -10.295 -6.293 19.807 1.00 93.06 83 TYR A O 1
ATOM 684 N N . GLN A 1 84 ? -12.038 -6.618 18.421 1.00 92.31 84 GLN A N 1
ATOM 685 C CA . GLN A 1 84 ? -13.045 -6.679 19.481 1.00 92.31 84 GLN A CA 1
ATOM 686 C C . GLN A 1 84 ? -12.818 -7.890 20.391 1.00 92.31 84 GLN A C 1
ATOM 688 O O . GLN A 1 84 ? -12.774 -7.744 21.614 1.00 92.31 84 GLN A O 1
ATOM 693 N N . ALA A 1 85 ? -12.573 -9.072 19.817 1.00 92.75 85 ALA A N 1
ATOM 694 C CA . ALA A 1 85 ? -12.270 -10.274 20.593 1.00 92.75 85 ALA A CA 1
ATOM 695 C C . ALA A 1 85 ? -10.991 -10.109 21.434 1.00 92.75 85 ALA A C 1
ATOM 697 O O . ALA A 1 85 ? -10.955 -10.491 22.606 1.00 92.75 85 ALA A O 1
ATOM 698 N N . ALA A 1 86 ? -9.943 -9.498 20.874 1.00 91.38 86 ALA A N 1
ATOM 699 C CA . ALA A 1 86 ? -8.711 -9.207 21.606 1.00 91.38 86 ALA A CA 1
ATOM 700 C C . ALA A 1 86 ? -8.941 -8.218 22.762 1.00 91.38 86 ALA A C 1
ATOM 702 O O . ALA A 1 86 ? -8.405 -8.410 23.857 1.00 91.38 86 ALA A O 1
ATOM 703 N N . LYS A 1 87 ? -9.771 -7.189 22.546 1.00 89.62 87 LYS A N 1
ATOM 704 C CA . LYS A 1 87 ? -10.148 -6.217 23.580 1.00 89.62 87 LYS A CA 1
ATOM 705 C C . LYS A 1 87 ? -10.899 -6.883 24.734 1.00 89.62 87 LYS A C 1
ATOM 707 O O . LYS A 1 87 ? -10.574 -6.628 25.891 1.00 89.62 87 LYS A O 1
ATOM 712 N N . GLN A 1 88 ? -11.849 -7.766 24.424 1.00 89.81 88 GLN A N 1
ATOM 713 C CA . GLN A 1 88 ? -12.617 -8.515 25.425 1.00 89.81 88 GLN A CA 1
ATOM 714 C C . GLN A 1 88 ? -11.731 -9.448 26.263 1.00 89.81 88 GLN A C 1
ATOM 716 O O . GLN A 1 88 ? -11.929 -9.557 27.471 1.00 89.81 88 GLN A O 1
ATOM 721 N N . ARG A 1 89 ? -10.721 -10.084 25.651 1.00 90.62 89 ARG A N 1
ATOM 722 C CA . ARG A 1 89 ? -9.780 -10.978 26.352 1.00 90.62 89 ARG A CA 1
ATOM 723 C C . ARG A 1 89 ? -8.856 -10.251 27.326 1.00 90.62 89 ARG A C 1
ATOM 725 O O . ARG A 1 89 ? -8.497 -10.822 28.353 1.00 90.62 89 ARG A O 1
ATOM 732 N N . THR A 1 90 ? -8.484 -9.005 27.030 1.00 86.25 90 THR A N 1
ATOM 733 C CA . THR A 1 90 ? -7.536 -8.243 27.859 1.00 86.25 90 THR A CA 1
ATOM 734 C C . THR A 1 90 ? -8.078 -6.851 28.208 1.00 86.25 90 THR A C 1
ATOM 736 O O . THR A 1 90 ? -7.533 -5.842 27.745 1.00 86.25 90 THR A O 1
ATOM 739 N N . PRO A 1 91 ? -9.096 -6.752 29.089 1.00 79.56 91 PRO A N 1
ATOM 740 C CA . PRO A 1 91 ? -9.747 -5.478 29.406 1.00 79.56 91 PRO A CA 1
ATOM 741 C C . PRO A 1 91 ? -8.784 -4.435 29.985 1.00 79.56 91 PRO A C 1
ATOM 743 O O . PRO A 1 91 ? -8.870 -3.256 29.655 1.00 79.56 91 PRO A O 1
ATOM 746 N N . LYS A 1 92 ? -7.788 -4.872 30.773 1.00 82.25 92 LYS A N 1
ATOM 747 C CA . LYS A 1 92 ? -6.759 -3.998 31.374 1.00 82.25 92 LYS A CA 1
ATOM 748 C C . LYS A 1 92 ? -5.925 -3.228 30.338 1.00 82.25 92 LYS A C 1
ATOM 750 O O . LYS A 1 92 ? -5.423 -2.155 30.646 1.00 82.25 92 LYS A O 1
ATOM 755 N N . ARG A 1 93 ? -5.774 -3.760 29.117 1.00 78.00 93 ARG A N 1
ATOM 756 C CA . ARG A 1 93 ? -5.042 -3.122 28.002 1.00 78.00 93 ARG A CA 1
ATOM 757 C C . ARG A 1 93 ? -5.981 -2.387 27.031 1.00 78.00 93 ARG A C 1
ATOM 759 O O . ARG A 1 93 ? -5.512 -1.692 26.135 1.00 78.00 93 ARG A O 1
ATOM 766 N N . GLY A 1 94 ? -7.294 -2.548 27.196 1.00 69.06 94 GLY A N 1
ATOM 767 C CA . GLY A 1 94 ? -8.337 -2.125 26.260 1.00 69.06 94 GLY A CA 1
ATOM 768 C C . GLY A 1 94 ? -9.088 -0.853 26.655 1.00 69.06 94 GLY A C 1
ATOM 769 O O . GLY A 1 94 ? -10.245 -0.711 26.275 1.00 69.06 94 GLY A O 1
ATOM 770 N N . SER A 1 95 ? -8.481 0.061 27.418 1.00 71.06 95 SER A N 1
ATOM 771 C CA . SER A 1 95 ? -9.146 1.312 27.822 1.00 71.06 95 SER A CA 1
ATOM 772 C C . SER A 1 95 ? -9.444 2.250 26.643 1.00 71.06 95 SER A C 1
ATOM 774 O O . SER A 1 95 ? -10.402 3.015 26.698 1.00 71.06 95 SER A O 1
ATOM 776 N N . ARG A 1 96 ? -8.666 2.170 25.552 1.00 78.00 96 ARG A N 1
ATOM 777 C CA . ARG A 1 96 ? -8.946 2.877 24.289 1.00 78.00 96 ARG A CA 1
ATOM 778 C C . ARG A 1 96 ? -9.884 2.064 23.385 1.00 78.00 96 ARG A C 1
ATOM 780 O O . ARG A 1 96 ? -9.967 0.838 23.480 1.00 78.00 96 ARG A O 1
ATOM 787 N N . GLY A 1 97 ? -10.599 2.762 22.499 1.00 80.19 97 GLY A N 1
ATOM 788 C CA . GLY A 1 97 ? -11.363 2.150 21.406 1.00 80.19 97 GLY A CA 1
ATOM 789 C C . GLY A 1 97 ? -10.500 1.230 20.532 1.00 80.19 97 GLY A C 1
ATOM 790 O O . GLY A 1 97 ? -9.269 1.309 20.556 1.00 80.19 97 GLY A O 1
ATOM 791 N N . THR A 1 98 ? -11.140 0.332 19.780 1.00 87.88 98 THR A N 1
ATOM 792 C CA . THR A 1 98 ? -10.441 -0.412 18.724 1.00 87.88 98 THR A CA 1
ATOM 793 C C . THR A 1 98 ? -10.042 0.546 17.600 1.00 87.88 98 THR A C 1
ATOM 795 O O . THR A 1 98 ? -10.511 1.681 17.523 1.00 87.88 98 THR A O 1
ATOM 798 N N . ARG A 1 99 ? -9.113 0.111 16.748 1.00 89.75 99 ARG A N 1
ATOM 799 C CA . ARG A 1 99 ? -8.755 0.866 15.546 1.00 89.75 99 ARG A CA 1
ATOM 800 C C . ARG A 1 99 ? -9.983 0.988 14.633 1.00 89.75 99 ARG A C 1
ATOM 802 O O . ARG A 1 99 ? -10.747 0.034 14.546 1.00 89.75 99 ARG A O 1
ATOM 809 N N . ASN A 1 100 ? -10.123 2.119 13.936 1.00 91.50 100 ASN A N 1
ATOM 810 C CA . ASN A 1 100 ? -11.144 2.265 12.903 1.00 91.50 100 ASN A CA 1
ATOM 811 C C . ASN A 1 100 ? -10.873 1.283 11.747 1.00 91.50 100 ASN A C 1
ATOM 813 O O . ASN A 1 100 ? -9.798 1.319 11.144 1.00 91.50 100 ASN A O 1
ATOM 817 N N . TRP A 1 101 ? -11.843 0.417 11.469 1.00 94.62 101 TRP A N 1
ATOM 818 C CA . TRP A 1 101 ? -11.839 -0.529 10.353 1.00 94.62 101 TRP A CA 1
ATOM 819 C C . TRP A 1 101 ? -12.973 -0.249 9.361 1.00 94.62 101 TRP A C 1
ATOM 821 O O . TRP A 1 101 ? -13.342 -1.122 8.589 1.00 94.62 101 TRP A O 1
ATOM 831 N N . GLU A 1 102 ? -13.545 0.948 9.359 1.00 93.12 102 GLU A N 1
ATOM 832 C CA . GLU A 1 102 ? -14.526 1.341 8.352 1.00 93.12 102 GLU A CA 1
ATOM 833 C C . GLU A 1 102 ? -13.852 1.545 6.982 1.00 93.12 102 GLU A C 1
ATOM 835 O O . GLU A 1 102 ? -12.716 2.034 6.920 1.00 93.12 102 GLU A O 1
ATOM 840 N N . PRO A 1 103 ? 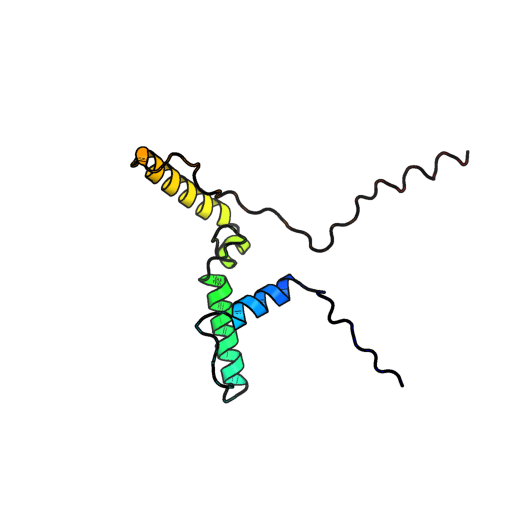-14.515 1.163 5.873 1.00 91.56 103 PRO A N 1
ATOM 841 C CA . PRO A 1 103 ? -14.016 1.436 4.531 1.00 91.56 103 PRO A CA 1
ATOM 842 C C . PRO A 1 103 ? -13.809 2.935 4.313 1.00 91.56 103 PRO A C 1
ATOM 844 O O . PRO A 1 103 ? -14.614 3.757 4.748 1.00 91.56 103 PRO A O 1
ATOM 847 N N . VAL A 1 104 ? -12.734 3.291 3.612 1.00 90.12 104 VAL A N 1
ATOM 848 C CA . VAL A 1 104 ? -12.489 4.684 3.229 1.00 90.12 104 VAL A CA 1
ATOM 849 C C . VAL A 1 104 ? -13.350 4.994 2.014 1.00 90.12 104 VAL A C 1
ATOM 851 O O . VAL A 1 104 ? -13.261 4.281 1.017 1.00 90.12 104 VAL A O 1
ATOM 854 N N . GLY A 1 105 ? -14.161 6.047 2.102 1.00 87.56 105 GLY A N 1
ATOM 855 C CA . GLY A 1 105 ? -15.007 6.503 1.001 1.00 87.56 105 GLY A CA 1
ATOM 856 C C . GLY A 1 105 ? -14.218 7.036 -0.195 1.00 87.56 105 GLY A C 1
ATOM 857 O O . GLY A 1 105 ? -12.986 6.936 -0.265 1.00 87.56 105 GLY A O 1
ATOM 858 N N . ASP A 1 106 ? -14.957 7.601 -1.140 1.00 85.19 106 ASP A N 1
ATOM 859 C CA . ASP A 1 106 ? -14.382 8.240 -2.315 1.00 85.19 106 ASP A CA 1
ATOM 860 C C . ASP A 1 106 ? -13.723 9.570 -1.940 1.00 85.19 106 ASP A C 1
ATOM 862 O O . ASP A 1 106 ? -14.168 10.283 -1.037 1.00 85.19 106 ASP A O 1
ATOM 866 N N . VAL A 1 107 ? -12.628 9.886 -2.627 1.00 80.69 107 VAL A N 1
ATOM 867 C CA . VAL A 1 107 ? -11.862 11.122 -2.449 1.00 80.69 107 VAL A CA 1
ATOM 868 C C . VAL A 1 107 ? -11.701 11.760 -3.819 1.00 80.69 107 VAL A C 1
ATOM 870 O O . VAL A 1 107 ? -11.340 11.083 -4.779 1.00 80.69 107 VAL A O 1
ATOM 873 N N . TRP A 1 108 ? -11.953 13.062 -3.897 1.00 76.88 108 TRP A N 1
ATOM 874 C CA . TRP A 1 108 ? -11.869 13.848 -5.125 1.00 76.88 108 TRP A CA 1
ATOM 875 C C . TRP A 1 108 ? -10.661 14.786 -5.045 1.00 76.88 108 TRP A C 1
ATOM 877 O O . TRP A 1 108 ? -10.442 15.407 -4.007 1.00 76.88 108 TRP A O 1
ATOM 887 N N . LEU A 1 109 ? -9.867 14.879 -6.120 1.00 69.44 109 LEU A N 1
ATOM 888 C CA . LEU A 1 109 ? -8.699 15.776 -6.171 1.00 69.44 109 LEU A CA 1
ATOM 889 C C . LEU A 1 109 ? -9.096 17.241 -6.312 1.00 69.44 109 LEU A C 1
ATOM 891 O O . LEU A 1 109 ? -8.566 18.089 -5.608 1.00 69.44 109 LEU A O 1
ATOM 895 N N . ASN A 1 110 ? -10.055 17.499 -7.196 1.00 75.12 110 ASN A N 1
ATOM 896 C CA . ASN A 1 110 ? -10.663 18.800 -7.408 1.00 75.12 110 ASN A CA 1
ATOM 897 C C . ASN A 1 110 ? -12.173 18.593 -7.262 1.00 75.12 110 ASN A C 1
ATOM 899 O O . ASN A 1 110 ? -12.801 18.164 -8.232 1.00 75.12 110 ASN A O 1
ATOM 903 N N . PRO A 1 111 ? -12.751 18.775 -6.061 1.00 69.75 111 PRO A N 1
ATOM 904 C CA . PRO A 1 111 ? -14.200 18.768 -5.933 1.00 69.75 111 PRO A CA 1
ATOM 905 C C . PRO A 1 111 ? -14.758 19.907 -6.792 1.00 69.75 111 PRO A C 1
ATOM 907 O O . PRO A 1 111 ? -14.216 21.013 -6.787 1.00 69.75 111 PRO A O 1
ATOM 910 N N . GLU A 1 112 ? -15.807 19.632 -7.562 1.00 68.50 112 GLU A N 1
ATOM 911 C CA . GLU A 1 112 ? -16.568 20.699 -8.205 1.00 68.50 112 GLU A CA 1
ATOM 912 C C . GLU A 1 112 ? -17.112 21.599 -7.088 1.00 68.50 112 GLU A C 1
ATOM 914 O O . GLU A 1 112 ? -17.643 21.098 -6.094 1.00 68.50 112 GLU A O 1
ATOM 919 N N . ASN A 1 113 ? -16.922 22.918 -7.197 1.00 66.81 113 ASN A N 1
ATOM 920 C CA . ASN A 1 113 ? -17.628 23.836 -6.311 1.00 66.81 113 ASN A CA 1
ATOM 921 C C . ASN A 1 113 ? -19.117 23.593 -6.549 1.00 66.81 113 ASN A C 1
ATOM 923 O O . ASN A 1 113 ? -19.559 23.700 -7.695 1.00 66.81 113 ASN A O 1
ATOM 927 N N . ASP A 1 114 ? -19.859 23.245 -5.495 1.00 58.88 114 ASP A N 1
ATOM 928 C CA . ASP A 1 114 ? -21.311 23.138 -5.574 1.00 58.88 114 ASP A CA 1
ATOM 929 C C . ASP A 1 114 ? -21.839 24.390 -6.279 1.00 58.88 114 ASP A C 1
ATOM 931 O O . ASP A 1 114 ? -21.528 25.524 -5.903 1.00 58.88 114 ASP A O 1
ATOM 935 N N . VAL A 1 115 ? -22.598 24.173 -7.350 1.00 55.28 115 VAL A N 1
ATOM 936 C CA . VAL A 1 115 ? -23.271 25.219 -8.117 1.00 55.28 115 VAL A CA 1
ATOM 937 C C . VAL A 1 115 ? -24.405 25.760 -7.243 1.00 55.28 115 VAL A C 1
ATOM 939 O O . VAL A 1 115 ? -25.573 25.449 -7.452 1.00 55.28 115 VAL A O 1
ATOM 942 N N . SER A 1 116 ? -24.065 26.502 -6.191 1.00 52.66 116 SER A N 1
ATOM 943 C CA . SER A 1 116 ? -25.023 27.106 -5.262 1.00 52.66 116 SER A CA 1
ATOM 944 C C . SER A 1 116 ? -24.990 28.634 -5.270 1.00 52.66 116 SER A C 1
ATOM 946 O O . SER A 1 116 ? -25.741 29.244 -4.520 1.00 52.66 116 SER A O 1
ATOM 948 N N . GLU A 1 117 ? -24.179 29.264 -6.126 1.00 51.09 117 GLU A N 1
ATOM 949 C CA . GLU A 1 117 ? -24.104 30.734 -6.233 1.00 51.09 117 GLU A CA 1
ATOM 950 C C . GLU A 1 117 ? -24.674 31.309 -7.548 1.00 51.09 117 GLU A C 1
ATOM 952 O O . GLU A 1 117 ? -24.766 32.522 -7.701 1.00 51.09 117 GLU A O 1
ATOM 957 N N . GLU A 1 118 ? -25.133 30.481 -8.497 1.00 47.78 118 GLU A N 1
ATOM 958 C CA . GLU A 1 118 ? -25.710 30.974 -9.767 1.00 47.78 118 GLU A CA 1
ATOM 959 C C . GLU A 1 118 ? -27.219 31.277 -9.715 1.00 47.78 118 GLU A C 1
ATOM 961 O O . GLU A 1 118 ? -27.769 31.835 -10.669 1.00 47.78 118 GLU A O 1
ATOM 966 N N . THR A 1 119 ? -27.906 30.956 -8.615 1.00 45.59 119 THR A N 1
ATOM 967 C CA . THR A 1 119 ? -29.358 31.177 -8.488 1.00 45.59 119 THR A CA 1
ATOM 968 C C . THR A 1 119 ? -29.773 32.546 -7.943 1.00 45.59 119 THR A C 1
ATOM 970 O O . THR A 1 119 ? -30.939 32.885 -8.093 1.00 45.59 119 THR A O 1
ATOM 973 N N . GLU A 1 120 ? -28.876 33.372 -7.391 1.00 45.66 120 GLU A N 1
ATOM 974 C CA . GLU A 1 120 ? -29.274 34.677 -6.813 1.00 45.66 120 GLU A CA 1
ATOM 975 C C . GLU A 1 120 ? -29.212 35.869 -7.788 1.00 45.66 120 GLU A C 1
ATOM 977 O O . GLU A 1 120 ? -29.822 36.899 -7.527 1.00 45.66 120 GLU A O 1
ATOM 982 N N . ILE A 1 121 ? -28.559 35.750 -8.951 1.00 52.38 121 ILE A N 1
ATOM 983 C CA . ILE A 1 121 ? -28.388 36.901 -9.868 1.00 52.38 121 ILE A CA 1
ATOM 984 C C . ILE A 1 121 ? -29.578 37.075 -10.840 1.00 52.38 121 ILE A C 1
ATOM 986 O O . ILE A 1 121 ? -29.706 38.111 -11.490 1.00 52.38 121 ILE A O 1
ATOM 990 N N . LYS A 1 122 ? -30.491 36.098 -10.953 1.00 48.38 122 LYS A N 1
ATOM 991 C CA . LYS A 1 122 ? -31.597 36.155 -11.934 1.00 48.38 122 LYS A CA 1
ATOM 992 C C . LYS A 1 122 ? -32.913 36.763 -11.433 1.00 48.38 122 LYS A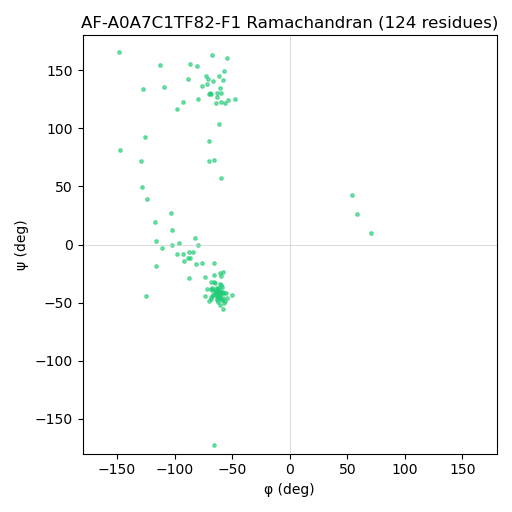 C 1
ATOM 994 O O . LYS A 1 122 ? -33.757 37.043 -12.279 1.00 48.38 122 LYS A O 1
ATOM 999 N N . ASP A 1 123 ? -33.060 37.044 -10.138 1.00 46.00 123 ASP A N 1
ATOM 1000 C CA . ASP A 1 123 ? -34.327 37.545 -9.573 1.00 46.00 123 ASP A CA 1
ATOM 1001 C C . ASP A 1 123 ? -34.361 39.063 -9.288 1.00 46.00 123 ASP A C 1
ATOM 1003 O O . ASP A 1 123 ? -35.400 39.581 -8.889 1.00 46.00 123 ASP A O 1
ATOM 1007 N N . GLU A 1 124 ? -33.285 39.817 -9.556 1.00 45.12 124 GLU A N 1
ATOM 1008 C CA . GLU A 1 124 ? -33.256 41.285 -9.359 1.00 45.12 124 GLU A CA 1
ATOM 1009 C C . GLU A 1 124 ? -33.406 42.100 -10.666 1.00 45.12 124 GLU A C 1
ATOM 1011 O O . GLU A 1 124 ? -33.190 43.310 -10.696 1.00 45.12 124 GLU A O 1
ATOM 1016 N N . ALA A 1 125 ? -33.799 41.448 -11.766 1.00 46.75 125 ALA A N 1
ATOM 1017 C CA . ALA A 1 125 ? -34.040 42.089 -13.063 1.00 46.75 125 ALA A CA 1
ATOM 1018 C C . ALA A 1 125 ? -35.418 41.730 -13.656 1.00 46.75 125 ALA A C 1
ATOM 1020 O O . ALA A 1 125 ? -35.511 41.340 -14.824 1.00 46.75 125 ALA A O 1
ATOM 1021 N N . ALA A 1 126 ? -36.478 41.862 -12.849 1.00 39.44 126 ALA A N 1
ATOM 1022 C CA . ALA A 1 126 ? -37.877 41.786 -13.283 1.00 39.44 126 ALA A CA 1
ATOM 1023 C C . ALA A 1 126 ? -38.648 43.061 -12.917 1.00 39.44 126 ALA A C 1
ATOM 1025 O O . ALA A 1 126 ? -38.507 43.530 -11.765 1.00 39.44 126 ALA A O 1
#

Secondary structure (DSSP, 8-state):
------------HHHHHHHHHHHHSTTS-SS--SSHHHHHHHHHHHHHHHHHTPPBGGGTTB-HHHHHTT-HHHHHHHHHHHHHHHHHH-GGG-SSPPPP-PPP----SSPPPPS-SSSSSSSS--